Protein AF-A0A6S6M885-F1 (afdb_monomer_lite)

pLDDT: mean 80.7, std 23.62, range [28.33, 98.12]

Sequence (159 aa):
MQRVQAESEAATQGRSYMEGHGGKYSVSTSIDSMDPKWDAARRYMTSSGYWSLHLYLSEKRITVCKQEHILVWERWHRKEVPRGWVIHHINENPSDNDPLNLIALPKRLHRELHVQLKHLKSQCCGFDYAIRRRDVTNEFLLRSTRLDDLRRQWRLEEN

Organism: NCBI:txid60035

Radius of gyration: 25.56 Å; chains: 1; bounding box: 46×90×62 Å

Secondary structure (DSSP, 8-state):
---------------------------------SSGGGTTSEEEE-TTS-EEEEEEETTTTEEEEEEHHHHHHHHHHTSPPPTTEEEEETTS-TT---GGGEEEEEHHHHHHHHHHHHHHHHH--HHHHHHHHHHHHHHHHHHHHHHHHHHHHHHHH--

InterPro domains:
  IPR003615 HNH nuclease [PF13392] (69-109)
  IPR044925 His-Me finger superfamily [SSF54060] (43-108)

Foldseek 3Di:
DDDDDDDDDDDDDDPDDDDPDDDDPPPPDCLPQPPCQQVPFDWDADPLGWIKTWGQDPVVRDIDIDTVLQSLLCSVVVHHQDPQKDKDQLQNRNNDSDNVRIDIARPVLVVVLVVVLVVLCVVDDDPVSSVVSNVSVVVRRVVRVVVVVVVVVVVVVVD

Structure (mmCIF, N/CA/C/O backbone):
data_AF-A0A6S6M885-F1
#
_entry.id   AF-A0A6S6M885-F1
#
loop_
_atom_site.group_PDB
_atom_site.id
_atom_site.type_symbol
_atom_site.label_atom_id
_atom_site.label_alt_id
_atom_site.label_comp_id
_atom_site.label_asym_id
_atom_site.label_entity_id
_atom_site.label_seq_id
_atom_site.pdbx_PDB_ins_code
_atom_site.Cartn_x
_atom_site.Cartn_y
_atom_site.Cartn_z
_atom_site.occupancy
_atom_site.B_iso_or_equiv
_atom_site.auth_seq_id
_atom_site.auth_comp_id
_atom_site.auth_asym_id
_atom_site.auth_atom_id
_atom_site.pdbx_PDB_model_num
ATOM 1 N N . MET A 1 1 ? 22.340 64.970 -35.635 1.00 47.16 1 MET A N 1
ATOM 2 C CA . MET A 1 1 ? 22.701 63.958 -34.618 1.00 47.16 1 MET A CA 1
ATOM 3 C C . MET A 1 1 ? 22.398 64.558 -33.252 1.00 47.16 1 MET A C 1
ATOM 5 O O . MET A 1 1 ? 23.120 65.443 -32.813 1.00 47.16 1 MET A O 1
ATOM 9 N N . GLN A 1 2 ? 21.242 64.217 -32.680 1.00 39.03 2 GLN A N 1
ATOM 10 C CA . GLN A 1 2 ? 20.713 64.816 -31.449 1.00 39.03 2 GLN A CA 1
ATOM 11 C C . GLN A 1 2 ? 21.457 64.295 -30.206 1.00 39.03 2 GLN A C 1
ATOM 13 O O . GLN A 1 2 ? 21.677 63.096 -30.068 1.00 39.03 2 GLN A O 1
ATOM 18 N N . ARG A 1 3 ? 21.836 65.230 -29.325 1.00 40.34 3 ARG A N 1
ATOM 19 C CA . ARG A 1 3 ? 22.216 65.028 -27.914 1.00 40.34 3 ARG A CA 1
ATOM 20 C C . ARG A 1 3 ? 20.968 64.678 -27.101 1.00 40.34 3 ARG A C 1
ATOM 22 O O . ARG A 1 3 ? 19.982 65.353 -27.360 1.00 40.34 3 ARG A O 1
ATOM 29 N N . VAL A 1 4 ? 21.057 63.831 -26.066 1.00 36.41 4 VAL A N 1
ATOM 30 C CA . VAL A 1 4 ? 20.695 64.204 -24.674 1.00 36.41 4 VAL A CA 1
ATOM 31 C C . VAL A 1 4 ? 21.110 63.150 -23.621 1.00 36.41 4 VAL A C 1
ATOM 33 O O . VAL A 1 4 ? 20.825 61.972 -23.776 1.00 36.41 4 VAL A O 1
ATOM 36 N N . GLN A 1 5 ? 21.750 63.671 -22.565 1.00 33.56 5 GLN A N 1
ATOM 37 C CA . GLN A 1 5 ? 21.586 63.431 -21.116 1.00 33.56 5 GLN A CA 1
ATOM 38 C C . GLN A 1 5 ? 21.935 62.102 -20.412 1.00 33.56 5 GLN A C 1
ATOM 40 O O . GLN A 1 5 ? 21.409 61.029 -20.681 1.00 33.56 5 GLN A O 1
ATOM 45 N N . ALA A 1 6 ? 22.788 62.288 -19.397 1.00 42.41 6 ALA A N 1
ATOM 46 C CA . ALA A 1 6 ? 22.884 61.533 -18.155 1.00 42.41 6 ALA A CA 1
ATOM 47 C C . ALA A 1 6 ? 21.845 62.042 -17.138 1.00 42.41 6 ALA A C 1
ATOM 49 O O . ALA A 1 6 ? 21.498 63.214 -17.230 1.00 42.41 6 ALA A O 1
ATOM 50 N N . GLU A 1 7 ? 21.439 61.192 -16.184 1.00 34.06 7 GLU A N 1
ATOM 51 C CA . GLU A 1 7 ? 20.955 61.486 -14.808 1.00 34.06 7 GLU A CA 1
ATOM 52 C C . GLU A 1 7 ? 20.415 60.162 -14.207 1.00 34.06 7 GLU A C 1
ATOM 54 O O . GLU A 1 7 ? 19.719 59.414 -14.885 1.00 34.06 7 GLU A O 1
ATOM 59 N N . SER A 1 8 ? 21.042 59.615 -13.156 1.00 32.22 8 SER A N 1
ATOM 60 C CA . SER A 1 8 ? 20.761 59.795 -11.714 1.00 32.22 8 SER A CA 1
ATOM 61 C C . SER A 1 8 ? 19.539 59.018 -11.208 1.00 32.22 8 SER A C 1
ATOM 63 O O . SER A 1 8 ? 18.436 59.261 -11.670 1.00 32.22 8 SER A O 1
ATOM 65 N N . GLU A 1 9 ? 19.730 58.131 -10.222 1.00 37.25 9 GLU A N 1
ATOM 66 C CA . GLU A 1 9 ? 19.123 58.233 -8.878 1.00 37.25 9 GLU A CA 1
ATOM 67 C C . GLU A 1 9 ? 19.321 56.951 -8.051 1.00 37.25 9 GLU A C 1
ATOM 69 O O . GLU A 1 9 ? 19.301 55.822 -8.540 1.00 37.25 9 GLU A O 1
ATOM 74 N N . ALA A 1 10 ? 19.592 57.180 -6.770 1.00 31.39 10 ALA A N 1
ATOM 75 C CA . ALA A 1 10 ? 19.798 56.204 -5.715 1.00 31.39 10 ALA A CA 1
ATOM 76 C C . ALA A 1 10 ? 18.480 55.919 -4.967 1.00 31.39 10 ALA A C 1
ATOM 78 O O . ALA A 1 10 ? 17.480 56.586 -5.204 1.00 31.39 10 ALA A O 1
ATOM 79 N N . ALA A 1 11 ? 18.574 55.031 -3.965 1.00 29.39 11 ALA A N 1
ATOM 80 C CA . ALA A 1 11 ? 17.618 54.807 -2.871 1.00 29.39 11 ALA A CA 1
ATOM 81 C C . ALA A 1 11 ? 16.385 53.942 -3.214 1.00 29.39 11 ALA A C 1
ATOM 83 O O . ALA A 1 11 ? 15.853 53.995 -4.307 1.00 29.39 11 ALA A O 1
ATOM 84 N N . THR A 1 12 ? 15.804 53.118 -2.342 1.00 31.09 12 THR A N 1
ATOM 85 C CA . THR A 1 12 ? 16.099 52.627 -0.989 1.00 31.09 12 THR A CA 1
ATOM 86 C C . THR A 1 12 ? 14.975 51.623 -0.672 1.00 31.09 12 THR A C 1
ATOM 88 O O . THR A 1 12 ? 13.840 51.849 -1.064 1.00 31.09 12 THR A O 1
ATOM 91 N N . GLN A 1 13 ? 15.306 50.543 0.048 1.00 28.98 13 GLN A N 1
ATOM 92 C CA . GLN A 1 13 ? 14.431 49.687 0.879 1.00 28.98 13 GLN A CA 1
ATOM 93 C C . GLN A 1 13 ? 13.166 49.035 0.282 1.00 28.98 13 GLN A C 1
ATOM 95 O O . GLN A 1 13 ? 12.227 49.676 -0.169 1.00 28.98 13 GLN A O 1
ATOM 100 N N . GLY A 1 14 ? 13.085 47.711 0.470 1.00 28.33 14 GLY A N 1
ATOM 101 C CA . GLY A 1 14 ? 11.819 46.984 0.364 1.00 28.33 14 GLY A CA 1
ATOM 102 C C . GLY A 1 14 ? 11.913 45.478 0.120 1.00 28.33 14 GLY A C 1
ATOM 103 O O . GLY A 1 14 ? 11.040 44.933 -0.546 1.00 28.33 14 GLY A O 1
ATOM 104 N N . ARG A 1 15 ? 12.939 44.764 0.611 1.00 32.75 15 ARG A N 1
ATOM 105 C CA . ARG A 1 15 ? 12.915 43.287 0.605 1.00 32.75 15 ARG A CA 1
ATOM 106 C C . ARG A 1 15 ? 12.033 42.795 1.756 1.00 32.75 15 ARG A C 1
ATOM 108 O O . ARG A 1 15 ? 12.520 42.471 2.833 1.00 32.75 15 ARG A O 1
ATOM 115 N N . SER A 1 16 ? 10.725 42.799 1.516 1.00 30.14 16 SER A N 1
ATOM 116 C CA . SER A 1 16 ? 9.751 42.100 2.351 1.00 30.14 16 SER A CA 1
ATOM 117 C C .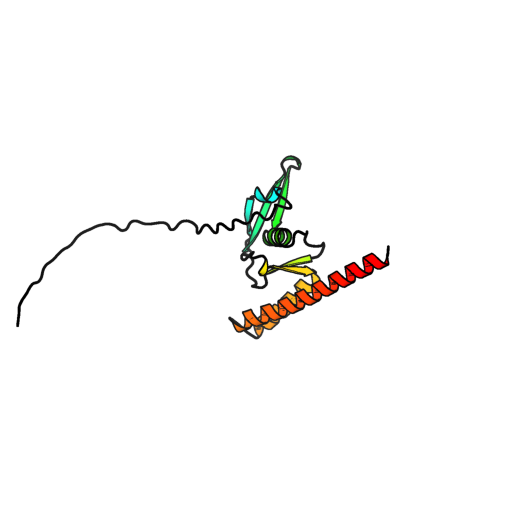 SER A 1 16 ? 9.844 40.601 2.068 1.00 30.14 16 SER A C 1
ATOM 119 O O . SER A 1 16 ? 9.657 40.157 0.934 1.00 30.14 16 SER A O 1
ATOM 121 N N . TYR A 1 17 ? 10.184 39.837 3.103 1.00 35.12 17 TYR A N 1
ATOM 122 C CA . TYR A 1 17 ? 10.019 38.391 3.149 1.00 35.12 17 TYR A CA 1
ATOM 123 C C . TYR A 1 17 ? 8.525 38.073 3.030 1.00 35.12 17 TYR A C 1
ATOM 125 O O . TYR A 1 17 ? 7.751 38.444 3.905 1.00 35.12 17 TYR A O 1
ATOM 133 N N . MET A 1 18 ? 8.125 37.366 1.975 1.00 30.97 18 MET A N 1
ATOM 134 C CA . MET A 1 18 ? 6.837 36.675 1.952 1.00 30.97 18 MET A CA 1
ATOM 135 C C . MET A 1 18 ? 7.112 35.178 2.013 1.00 30.97 18 MET A C 1
ATOM 137 O O . MET A 1 18 ? 7.479 34.543 1.024 1.00 30.97 18 MET A O 1
ATOM 141 N N . GLU A 1 19 ? 6.967 34.650 3.225 1.00 35.25 19 GLU A N 1
ATOM 142 C CA . GLU A 1 19 ? 6.792 33.236 3.514 1.00 35.25 19 GLU A CA 1
ATOM 143 C C . GLU A 1 19 ? 5.627 32.695 2.672 1.00 35.25 19 GLU A C 1
ATOM 145 O O . GLU A 1 19 ? 4.460 33.036 2.868 1.00 35.25 19 GLU A O 1
ATOM 150 N N . GLY A 1 20 ? 5.950 31.848 1.696 1.00 31.06 20 GLY A N 1
ATOM 151 C CA . GLY A 1 20 ? 4.971 31.092 0.926 1.00 31.06 20 GLY A CA 1
ATOM 152 C C . GLY A 1 20 ? 4.454 29.917 1.745 1.00 31.06 20 GLY A C 1
ATOM 153 O O . GLY A 1 20 ? 4.957 28.801 1.633 1.00 31.06 20 GLY A O 1
ATOM 154 N N . HIS A 1 21 ? 3.465 30.189 2.591 1.00 35.38 21 HIS A N 1
ATOM 155 C CA . HIS A 1 21 ? 2.685 29.196 3.312 1.00 35.38 21 HIS A CA 1
ATOM 156 C C . HIS A 1 21 ? 2.093 28.118 2.392 1.00 35.38 21 HIS A C 1
ATOM 158 O O . HIS A 1 21 ? 1.474 28.416 1.374 1.00 35.38 21 HIS A O 1
ATOM 164 N N . GLY A 1 22 ? 2.238 26.870 2.848 1.00 34.56 22 GLY A N 1
ATOM 165 C CA . GLY A 1 22 ? 1.347 25.725 2.651 1.00 34.56 22 GLY A CA 1
ATOM 166 C C . GLY A 1 22 ? 0.434 25.751 1.429 1.00 34.56 22 GLY A C 1
ATOM 167 O O . GLY A 1 22 ? -0.683 26.267 1.492 1.00 34.56 22 GLY A O 1
ATOM 168 N N . GLY A 1 23 ? 0.865 25.064 0.370 1.00 29.84 23 GLY A N 1
ATOM 169 C CA . GLY A 1 23 ? -0.023 24.597 -0.687 1.00 29.84 23 GLY A CA 1
ATOM 170 C C . GLY A 1 23 ? -1.127 23.724 -0.092 1.00 29.84 23 GLY A C 1
ATOM 171 O O . GLY A 1 23 ? -0.929 22.546 0.200 1.00 29.84 23 GLY A O 1
ATOM 172 N N . LYS A 1 24 ? -2.290 24.341 0.123 1.00 34.81 24 LYS A N 1
ATOM 173 C CA . LYS A 1 24 ? -3.553 23.694 0.462 1.00 34.81 24 LYS A CA 1
ATOM 174 C C . LYS A 1 24 ? -4.015 22.907 -0.761 1.00 34.81 24 LYS A C 1
ATOM 176 O O . LYS A 1 24 ? -4.684 23.452 -1.631 1.00 34.81 24 LYS A O 1
ATOM 181 N N . TYR A 1 25 ? -3.691 21.622 -0.821 1.00 37.31 25 TYR A N 1
ATOM 182 C CA . TYR A 1 25 ? -4.479 20.707 -1.638 1.00 37.31 25 TYR A CA 1
ATOM 183 C C . TYR A 1 25 ? -5.803 20.469 -0.910 1.00 37.31 25 TYR A C 1
ATOM 185 O O . TYR A 1 25 ? -5.913 19.607 -0.041 1.00 37.31 25 TYR A O 1
ATOM 193 N N . SER A 1 26 ? -6.808 21.284 -1.225 1.00 39.50 26 SER A N 1
ATOM 194 C CA . SER A 1 26 ? -8.199 21.000 -0.886 1.00 39.50 26 SER A CA 1
ATOM 195 C C . SER A 1 26 ? -8.725 19.943 -1.855 1.00 39.50 26 SER A C 1
ATOM 197 O O . SER A 1 26 ? -9.366 20.268 -2.853 1.00 39.50 26 SER A O 1
ATOM 199 N N . VAL A 1 27 ? -8.451 18.669 -1.574 1.00 38.44 27 VAL A N 1
ATOM 200 C CA . VAL A 1 27 ? -9.240 17.579 -2.158 1.00 38.44 27 VAL A CA 1
ATOM 201 C C . VAL A 1 27 ? -10.524 17.485 -1.339 1.00 38.44 27 VAL A C 1
ATOM 203 O O . VAL A 1 27 ? -10.619 16.756 -0.355 1.00 38.44 27 VAL A O 1
ATOM 206 N N . SER A 1 28 ? -11.508 18.302 -1.708 1.00 48.59 28 SER A N 1
ATOM 207 C CA . SER A 1 28 ? -12.887 18.121 -1.272 1.00 48.59 28 SER A CA 1
ATOM 208 C C . SER A 1 28 ? -13.499 16.981 -2.082 1.00 48.59 28 SER A C 1
ATOM 210 O O . SER A 1 28 ? -14.063 17.193 -3.152 1.00 48.59 28 SER A O 1
ATOM 212 N N . THR A 1 29 ? -13.403 15.767 -1.563 1.00 38.53 29 THR A N 1
ATOM 213 C CA . THR A 1 29 ? -14.330 14.694 -1.923 1.00 38.53 29 THR A CA 1
ATOM 214 C C . THR A 1 29 ? -14.737 14.015 -0.638 1.00 38.53 29 THR A C 1
ATOM 216 O O . THR A 1 29 ? -13.965 13.273 -0.034 1.00 38.53 29 THR A O 1
ATOM 219 N N . SER A 1 30 ? -15.960 14.315 -0.221 1.00 42.78 30 SER A N 1
ATOM 220 C CA . SER A 1 30 ? -16.788 13.523 0.675 1.00 42.78 30 SER A CA 1
ATOM 221 C C . SER A 1 30 ? -16.908 12.098 0.124 1.00 42.78 30 SER A C 1
ATOM 223 O O . SER A 1 30 ? -17.882 11.723 -0.520 1.00 42.78 30 SER A O 1
ATOM 225 N N . ILE A 1 31 ? -15.857 11.306 0.329 1.00 49.94 31 ILE A N 1
ATOM 226 C CA . ILE A 1 31 ? -15.947 9.856 0.380 1.00 49.94 31 ILE A CA 1
ATOM 227 C C . ILE A 1 31 ? -16.536 9.585 1.754 1.00 49.94 31 ILE A C 1
ATOM 229 O O . ILE A 1 31 ? -15.827 9.713 2.753 1.00 49.94 31 ILE A O 1
ATOM 233 N N . ASP A 1 32 ? -17.841 9.322 1.796 1.00 48.12 32 ASP A N 1
ATOM 234 C CA . ASP A 1 32 ? -18.571 8.991 3.016 1.00 48.12 32 ASP A CA 1
ATOM 235 C C . ASP A 1 32 ? -17.727 8.053 3.878 1.00 48.12 32 ASP A C 1
ATOM 237 O O . ASP A 1 32 ? -17.316 6.966 3.460 1.00 48.12 32 ASP A O 1
ATOM 241 N N . SER A 1 33 ? -17.356 8.565 5.047 1.00 55.22 33 SER A N 1
ATOM 242 C CA . SER A 1 33 ? -16.319 7.990 5.881 1.00 55.22 33 SER A CA 1
ATOM 243 C C . SER A 1 33 ? -16.779 6.625 6.379 1.00 55.22 33 SER A C 1
ATOM 245 O O . SER A 1 33 ? -17.568 6.536 7.314 1.00 55.22 33 SER A O 1
ATOM 247 N N . MET A 1 34 ? -16.304 5.542 5.753 1.00 64.94 34 MET A N 1
ATOM 248 C CA . MET A 1 34 ? -16.623 4.179 6.204 1.00 64.94 34 MET A CA 1
ATOM 249 C C . MET A 1 34 ? -16.106 3.896 7.625 1.00 64.94 34 MET A C 1
ATOM 251 O O . MET A 1 34 ? -16.513 2.918 8.243 1.00 64.94 34 MET A O 1
ATOM 255 N N . ASP A 1 35 ? -15.223 4.752 8.152 1.00 74.25 35 ASP A N 1
ATOM 256 C CA . ASP A 1 35 ? -14.723 4.677 9.521 1.00 74.25 35 ASP A CA 1
ATOM 257 C C . ASP A 1 35 ? -14.324 6.091 10.016 1.00 74.25 35 ASP A C 1
ATOM 259 O O . ASP A 1 35 ? -13.139 6.456 9.983 1.00 74.25 35 ASP A O 1
ATOM 263 N N . PRO A 1 36 ? -15.304 6.919 10.445 1.00 81.44 36 PRO A N 1
ATOM 264 C CA . PRO A 1 36 ? -15.115 8.344 10.755 1.00 81.44 36 PRO A CA 1
ATOM 265 C C . PRO A 1 36 ? -14.189 8.608 11.930 1.00 81.44 36 PRO A C 1
ATOM 267 O O . PRO A 1 36 ? -13.646 9.702 12.070 1.00 81.44 36 PRO A O 1
ATOM 270 N N . LYS A 1 37 ? -13.909 7.589 12.745 1.00 86.19 37 LYS A N 1
ATOM 271 C CA . LYS A 1 37 ? -12.955 7.718 13.847 1.00 86.19 37 LYS A CA 1
ATOM 272 C C . LYS A 1 37 ? -11.548 8.099 13.374 1.00 86.19 37 LYS A C 1
ATOM 274 O O . LYS A 1 37 ? -10.803 8.710 14.135 1.00 86.19 37 LYS A O 1
ATOM 279 N N . TRP A 1 38 ? -11.176 7.761 12.135 1.00 90.56 38 TRP A N 1
ATOM 280 C CA . TRP A 1 38 ? -9.863 8.116 11.590 1.00 90.56 38 TRP A CA 1
ATOM 281 C C . TRP A 1 38 ? -9.762 9.572 11.136 1.00 90.56 38 TRP A C 1
ATOM 283 O O . TRP A 1 38 ? -8.648 10.071 11.025 1.00 90.56 38 TRP A O 1
ATOM 293 N N . ASP A 1 39 ? -10.880 10.275 10.944 1.00 87.50 39 ASP A N 1
ATOM 294 C CA . ASP A 1 39 ? -10.863 11.690 10.545 1.00 87.50 39 ASP A CA 1
ATOM 295 C C . ASP A 1 39 ? -10.354 12.598 11.678 1.00 87.50 39 ASP A C 1
ATOM 297 O O . ASP A 1 39 ? -9.779 13.654 11.427 1.00 87.50 39 ASP A O 1
ATOM 301 N N . ALA A 1 40 ? -10.491 12.151 12.931 1.00 86.75 40 ALA A N 1
ATOM 302 C CA . ALA A 1 40 ? -9.946 12.816 14.115 1.00 86.75 40 ALA A CA 1
ATOM 303 C C . ALA A 1 40 ? -8.549 12.305 14.525 1.00 86.75 40 ALA A C 1
ATOM 305 O O . ALA A 1 40 ? -7.984 12.761 15.524 1.00 86.75 40 ALA A O 1
ATOM 306 N N . ALA A 1 41 ? -7.990 11.326 13.806 1.00 93.00 41 ALA A N 1
ATOM 307 C CA . ALA A 1 41 ? -6.711 10.731 14.165 1.00 93.00 41 ALA A CA 1
ATOM 308 C C . ALA A 1 41 ? -5.545 11.679 13.852 1.00 93.00 41 ALA A C 1
ATOM 310 O O . ALA A 1 41 ? -5.532 12.401 12.857 1.00 93.00 41 ALA A O 1
ATOM 311 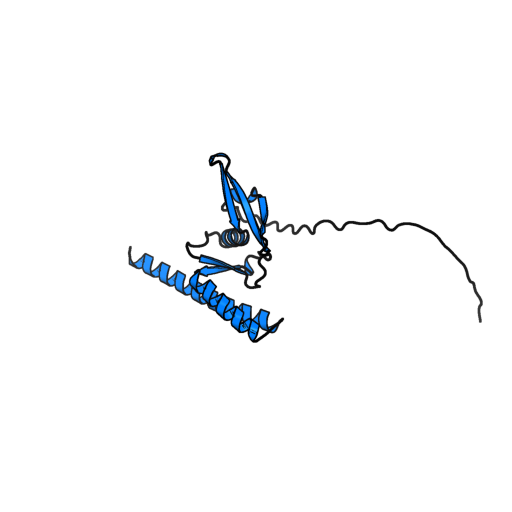N N . ARG A 1 42 ? -4.513 11.650 14.698 1.00 94.12 42 ARG A N 1
ATOM 312 C CA . ARG A 1 42 ? -3.297 12.438 14.472 1.00 94.12 42 ARG A CA 1
ATOM 313 C C . ARG A 1 42 ? -2.436 11.775 13.406 1.00 94.12 42 ARG A C 1
ATOM 315 O O . ARG A 1 42 ? -2.231 10.564 13.446 1.00 94.12 42 ARG A O 1
ATOM 322 N N . ARG A 1 43 ? -1.898 12.574 12.489 1.00 94.56 43 ARG A N 1
ATOM 323 C CA . ARG A 1 43 ? -1.072 12.110 11.370 1.00 94.56 43 ARG A CA 1
ATOM 324 C C . ARG A 1 43 ? 0.416 12.271 11.688 1.00 94.56 43 ARG A C 1
ATOM 326 O O . ARG A 1 43 ? 0.838 13.332 12.137 1.00 94.56 43 ARG A O 1
ATOM 333 N N . TYR A 1 44 ? 1.202 11.232 11.426 1.00 94.56 44 TYR A N 1
ATOM 334 C CA . TYR A 1 44 ? 2.647 11.192 11.654 1.00 94.56 44 TYR A CA 1
ATOM 335 C C . TYR A 1 44 ? 3.362 10.586 10.449 1.00 94.56 44 TYR A C 1
ATOM 337 O O . TYR A 1 44 ? 2.864 9.634 9.851 1.00 94.56 44 TYR A O 1
ATOM 345 N N . MET A 1 45 ? 4.536 11.114 10.108 1.00 94.12 45 MET A N 1
ATOM 346 C CA . MET A 1 45 ? 5.400 10.527 9.084 1.00 94.12 45 MET A CA 1
ATOM 347 C C . MET A 1 45 ? 6.392 9.567 9.740 1.00 94.12 45 MET A C 1
ATOM 349 O O . MET A 1 45 ? 7.034 9.913 10.733 1.00 94.12 45 MET A O 1
ATOM 353 N N . THR A 1 46 ? 6.521 8.359 9.203 1.00 92.38 46 THR A N 1
ATOM 354 C CA . THR A 1 46 ? 7.536 7.397 9.637 1.00 92.38 46 THR A CA 1
ATOM 355 C C . THR A 1 46 ? 8.903 7.768 9.065 1.00 92.38 46 THR A C 1
ATOM 357 O O . THR A 1 46 ? 9.005 8.453 8.048 1.00 92.38 46 THR A O 1
ATOM 360 N N . SER A 1 47 ? 9.975 7.238 9.657 1.00 92.56 47 SER A N 1
ATOM 361 C CA . SER A 1 47 ? 11.329 7.348 9.091 1.00 92.56 47 SER A CA 1
ATOM 362 C C . SER A 1 47 ? 11.453 6.726 7.694 1.00 92.56 47 SER A C 1
ATOM 364 O O . SER A 1 47 ? 12.318 7.114 6.918 1.00 92.56 47 SER A O 1
ATOM 366 N N . SER A 1 48 ? 10.570 5.783 7.359 1.00 89.69 48 SER A N 1
ATOM 367 C CA . SER A 1 48 ? 10.462 5.152 6.041 1.00 89.69 48 SER A CA 1
ATOM 368 C C . SER A 1 48 ? 9.605 5.932 5.032 1.00 89.69 48 SER A C 1
ATOM 370 O O . SER A 1 48 ? 9.402 5.444 3.924 1.00 89.69 48 SER A O 1
ATOM 372 N N . GLY A 1 49 ? 9.095 7.115 5.393 1.00 93.00 49 GLY A N 1
ATOM 373 C CA . GLY A 1 49 ? 8.329 7.996 4.503 1.00 93.00 49 GLY A CA 1
ATOM 374 C C . GLY A 1 49 ? 6.836 7.675 4.385 1.00 93.00 49 GLY A C 1
ATOM 375 O O . GLY A 1 49 ? 6.143 8.316 3.600 1.00 93.00 49 GLY A O 1
ATOM 376 N N . TYR A 1 50 ? 6.321 6.715 5.158 1.00 93.31 50 TYR A N 1
ATOM 377 C CA . TYR A 1 50 ? 4.890 6.421 5.202 1.00 93.31 50 TYR A CA 1
ATOM 378 C C . TYR A 1 50 ? 4.171 7.380 6.141 1.00 93.31 50 TYR A C 1
ATOM 380 O O . TYR A 1 50 ? 4.659 7.699 7.224 1.00 93.31 50 TYR A O 1
ATOM 388 N N . TRP A 1 51 ? 2.952 7.754 5.780 1.00 95.25 51 TRP A N 1
ATOM 389 C CA . TRP A 1 51 ? 2.042 8.424 6.699 1.00 95.25 51 TRP A CA 1
ATOM 390 C C . TRP A 1 51 ? 1.251 7.402 7.521 1.00 95.25 51 TRP A C 1
ATOM 392 O O . TRP A 1 51 ? 0.703 6.437 6.982 1.00 95.25 51 TRP A O 1
ATOM 402 N N . SER A 1 52 ? 1.185 7.623 8.830 1.00 95.19 52 SER A N 1
ATOM 403 C CA . SER A 1 52 ? 0.430 6.818 9.791 1.00 95.19 52 SER A CA 1
ATOM 404 C C . SER A 1 52 ? -0.543 7.698 10.564 1.00 95.19 52 SER A C 1
ATOM 406 O O . SER A 1 52 ? -0.186 8.782 11.023 1.00 95.19 52 SER A O 1
ATOM 408 N N . LEU A 1 53 ? -1.766 7.209 10.742 1.00 95.12 53 LEU A N 1
ATOM 409 C CA . LEU A 1 53 ? -2.777 7.808 11.598 1.00 95.12 53 LEU A CA 1
ATOM 410 C C . LEU A 1 53 ? -2.772 7.107 12.952 1.00 95.12 53 LEU A C 1
ATOM 412 O O . LEU A 1 53 ? -2.751 5.879 13.021 1.00 95.12 53 LEU A O 1
ATOM 416 N N . HIS A 1 54 ? -2.779 7.887 14.025 1.00 95.12 54 HIS A N 1
ATOM 417 C CA . HIS A 1 54 ? -2.807 7.421 15.404 1.00 95.12 54 HIS A CA 1
ATOM 418 C C . HIS A 1 54 ? -4.069 7.955 16.074 1.00 95.12 54 HIS A C 1
ATOM 420 O O . HIS A 1 54 ? -4.252 9.168 16.211 1.00 95.12 54 HIS A O 1
ATOM 426 N N . LEU A 1 55 ? -4.926 7.042 16.512 1.00 93.31 55 LEU A N 1
ATOM 427 C CA . LEU A 1 55 ? -6.156 7.347 17.224 1.00 93.31 55 LEU A CA 1
ATOM 428 C C . LEU A 1 55 ? -6.037 6.846 18.661 1.00 93.31 55 LEU A C 1
ATOM 430 O O . LEU A 1 55 ? -5.839 5.655 18.902 1.00 93.31 55 LEU A O 1
ATOM 434 N N . TYR A 1 56 ? -6.167 7.760 19.617 1.00 93.44 56 TYR A N 1
ATOM 435 C CA . TYR A 1 56 ? -6.234 7.407 21.029 1.00 93.44 56 TYR A CA 1
ATOM 436 C C . TYR A 1 56 ? -7.682 7.102 21.418 1.00 93.44 56 TYR A C 1
ATOM 438 O O . TYR A 1 56 ? -8.557 7.956 21.298 1.00 93.44 56 TYR A O 1
ATOM 446 N N . LEU A 1 57 ? -7.928 5.881 21.886 1.00 89.94 57 LEU A N 1
ATOM 447 C CA . LEU A 1 57 ? -9.229 5.421 22.356 1.00 89.94 57 LEU A CA 1
ATOM 448 C C . LEU A 1 57 ? -9.256 5.526 23.883 1.00 89.94 57 LEU A C 1
ATOM 450 O O . LEU A 1 57 ? -8.724 4.653 24.573 1.00 89.94 57 LEU A O 1
ATOM 454 N N . SER A 1 58 ? -9.862 6.594 24.407 1.00 89.62 58 SER A N 1
ATOM 455 C CA . SER A 1 58 ? -9.884 6.914 25.844 1.00 89.62 58 SER A CA 1
ATOM 456 C C . SER A 1 58 ? -10.492 5.800 26.698 1.00 89.62 58 SER A C 1
ATOM 458 O O . SER A 1 58 ? -9.903 5.431 27.712 1.00 89.62 58 SER A O 1
ATOM 460 N N . GLU A 1 59 ? -11.606 5.216 26.252 1.00 92.69 59 GLU A N 1
ATOM 461 C CA . GLU A 1 59 ? -12.322 4.121 26.927 1.00 92.69 59 GLU A CA 1
ATOM 462 C C . GLU A 1 59 ? -11.432 2.900 27.170 1.00 92.69 59 GLU A C 1
ATOM 464 O O . GLU A 1 59 ? -11.473 2.278 28.228 1.00 92.69 59 GLU A O 1
ATOM 469 N N . LYS A 1 60 ? -10.597 2.570 26.181 1.00 91.81 60 LYS A N 1
ATOM 470 C CA . LYS A 1 60 ? -9.693 1.417 26.221 1.00 91.81 60 LYS A CA 1
ATOM 471 C C . LYS A 1 60 ? -8.300 1.786 26.727 1.00 91.81 60 LYS A C 1
ATOM 473 O O . LYS A 1 60 ? -7.496 0.893 26.966 1.00 91.81 60 LYS A O 1
ATOM 478 N N . ARG A 1 61 ? -8.003 3.083 26.872 1.00 93.75 61 ARG A N 1
ATOM 479 C CA . ARG A 1 61 ? -6.673 3.630 27.189 1.00 93.75 61 ARG A CA 1
ATOM 480 C C . ARG A 1 61 ? -5.574 3.079 26.271 1.00 93.75 61 ARG A C 1
ATOM 482 O O . ARG A 1 61 ? -4.453 2.838 26.711 1.00 93.75 61 ARG A O 1
ATOM 489 N N . ILE A 1 62 ? -5.898 2.883 24.991 1.00 93.31 62 ILE A N 1
ATOM 490 C CA . ILE A 1 62 ? -4.965 2.393 23.966 1.00 93.31 62 ILE A CA 1
ATOM 491 C C . ILE A 1 62 ? -4.862 3.381 22.810 1.00 93.31 62 ILE A C 1
ATOM 493 O O . ILE A 1 62 ? -5.828 4.061 22.468 1.00 93.31 62 ILE A O 1
ATOM 497 N N . THR A 1 63 ? -3.704 3.399 22.155 1.00 93.50 63 THR A N 1
ATOM 498 C CA . THR A 1 63 ? -3.529 4.054 20.856 1.00 93.50 63 THR A CA 1
ATOM 499 C C . THR A 1 63 ? -3.565 2.992 19.772 1.00 93.50 63 THR A C 1
ATOM 501 O O . THR A 1 63 ? -2.751 2.071 19.780 1.00 93.50 63 THR A O 1
ATOM 504 N N . VAL A 1 64 ? -4.491 3.127 18.829 1.00 93.25 64 VAL A N 1
ATOM 505 C CA . VAL A 1 64 ? -4.518 2.314 17.612 1.00 93.25 64 VAL A CA 1
ATOM 506 C C . VAL A 1 64 ? -3.875 3.096 16.476 1.00 93.25 64 VAL A C 1
ATOM 508 O O . VAL A 1 64 ? -4.049 4.311 16.370 1.00 93.25 64 VAL A O 1
ATOM 511 N N . CYS A 1 65 ? -3.116 2.408 15.631 1.00 93.62 65 CYS A N 1
ATOM 512 C CA . CYS A 1 65 ? -2.477 3.009 14.470 1.00 93.62 65 CYS A CA 1
ATOM 513 C C . CYS A 1 65 ? -2.922 2.321 13.180 1.00 93.62 65 CYS A C 1
ATOM 515 O O . CYS A 1 65 ? -3.190 1.117 13.155 1.00 93.62 65 CYS A O 1
ATOM 517 N N . LYS A 1 66 ? -3.009 3.097 12.101 1.00 93.88 66 LYS A N 1
ATOM 518 C CA . LYS A 1 66 ? -3.292 2.602 10.753 1.00 93.88 66 LYS A CA 1
ATOM 519 C C . LYS A 1 66 ? -2.493 3.412 9.745 1.00 93.88 66 LYS A C 1
ATOM 521 O O . LYS A 1 66 ? -2.394 4.629 9.869 1.00 93.88 66 LYS A O 1
ATOM 526 N N . GLN A 1 67 ? -1.895 2.745 8.764 1.00 95.69 67 GLN A N 1
ATOM 527 C CA . GLN A 1 67 ? -1.174 3.443 7.702 1.00 95.69 67 GLN A CA 1
ATOM 528 C C . GLN A 1 67 ? -2.166 4.142 6.768 1.00 95.69 67 GLN A C 1
ATOM 530 O O . GLN A 1 67 ? -3.205 3.579 6.424 1.00 95.69 67 GLN A O 1
ATOM 535 N N . GLU A 1 68 ? -1.847 5.366 6.355 1.00 95.69 68 GLU A N 1
ATOM 536 C CA . GLU A 1 68 ? -2.761 6.219 5.590 1.00 95.69 68 GLU A CA 1
ATOM 537 C C . GLU A 1 68 ? -3.119 5.615 4.237 1.00 95.69 68 GLU A C 1
ATOM 539 O O . GLU A 1 68 ? -4.289 5.588 3.876 1.00 95.69 68 GLU A O 1
ATOM 544 N N . HIS A 1 69 ? -2.147 5.046 3.526 1.00 96.81 69 HIS A N 1
ATOM 545 C CA . HIS A 1 69 ? -2.403 4.407 2.237 1.00 96.81 69 HIS A CA 1
ATOM 546 C C . HIS A 1 69 ? -3.403 3.238 2.341 1.00 96.81 69 HIS A C 1
ATOM 548 O O . HIS A 1 69 ? -4.143 2.980 1.397 1.00 96.81 69 HIS A O 1
ATOM 554 N N . ILE A 1 70 ? -3.476 2.548 3.490 1.00 95.88 70 ILE A N 1
ATOM 555 C CA . ILE A 1 70 ? -4.488 1.507 3.728 1.00 95.88 70 ILE A CA 1
ATOM 556 C C . ILE A 1 70 ? -5.864 2.163 3.806 1.00 95.88 70 ILE A C 1
ATOM 558 O O . ILE A 1 70 ? -6.780 1.746 3.107 1.00 95.88 70 ILE A O 1
ATOM 562 N N . LEU A 1 71 ? -5.994 3.213 4.621 1.00 95.19 71 LEU A N 1
ATOM 563 C CA . LEU A 1 71 ? -7.252 3.936 4.796 1.00 95.19 71 LEU A CA 1
ATOM 564 C C . LEU A 1 71 ? -7.749 4.546 3.477 1.00 95.19 71 LEU A C 1
ATOM 566 O O . LEU A 1 71 ? -8.935 4.452 3.170 1.00 95.19 71 LEU A O 1
ATOM 570 N N . VAL A 1 72 ? -6.852 5.143 2.687 1.00 95.31 72 VAL A N 1
ATOM 571 C CA . VAL A 1 72 ? -7.191 5.716 1.377 1.00 95.31 72 VAL A CA 1
ATOM 572 C C . VAL A 1 72 ? -7.697 4.637 0.422 1.00 95.31 72 VAL A C 1
ATOM 574 O O . VAL A 1 72 ? -8.751 4.813 -0.189 1.00 95.31 72 VAL A O 1
ATOM 577 N N . TRP A 1 73 ? -7.000 3.501 0.335 1.00 96.19 73 TRP A N 1
ATOM 578 C CA . TRP A 1 73 ? -7.419 2.393 -0.520 1.00 96.19 73 TRP A CA 1
ATOM 579 C C . TRP A 1 73 ? -8.790 1.833 -0.110 1.00 96.19 73 TRP A C 1
ATOM 581 O O . TRP A 1 73 ? -9.657 1.630 -0.960 1.00 96.19 73 TRP A O 1
ATOM 591 N N . GLU A 1 74 ? -9.024 1.627 1.189 1.00 95.25 74 GLU A N 1
ATOM 592 C CA . GLU A 1 74 ? -10.298 1.099 1.694 1.00 95.25 74 GLU A CA 1
ATOM 593 C C . GLU A 1 74 ? -11.468 2.042 1.424 1.00 95.25 74 GLU A C 1
ATOM 595 O O . GLU A 1 74 ? -12.539 1.596 1.014 1.00 95.25 74 GLU A O 1
ATOM 600 N N . ARG A 1 75 ? -11.257 3.350 1.618 1.00 93.44 75 ARG A N 1
ATOM 601 C CA . ARG A 1 75 ? -12.250 4.392 1.335 1.00 93.44 75 ARG A CA 1
ATOM 602 C C . ARG A 1 75 ? -12.592 4.443 -0.151 1.00 93.44 75 ARG A C 1
ATOM 604 O O . ARG A 1 75 ? -13.769 4.458 -0.501 1.00 93.44 75 ARG A O 1
ATOM 611 N N . TRP A 1 76 ? -11.580 4.410 -1.019 1.00 95.00 76 TRP A N 1
ATOM 612 C CA . TRP A 1 76 ? -11.766 4.416 -2.471 1.00 95.00 76 TRP A CA 1
ATOM 613 C C . TRP A 1 76 ? -12.531 3.184 -2.967 1.00 95.00 76 TRP A C 1
ATOM 615 O O . TRP A 1 76 ? -13.480 3.303 -3.740 1.00 95.00 76 TRP A O 1
ATOM 625 N N . HIS A 1 77 ? -12.161 1.995 -2.489 1.00 91.69 77 HIS A N 1
ATOM 626 C CA . HIS A 1 77 ? -12.788 0.740 -2.907 1.00 91.69 77 HIS A CA 1
ATOM 627 C C . HIS A 1 77 ? -14.025 0.344 -2.092 1.00 91.69 77 HIS A C 1
ATOM 629 O O . HIS A 1 77 ? -14.625 -0.691 -2.390 1.00 91.69 77 HIS A O 1
ATOM 635 N N . ARG A 1 78 ? -14.392 1.133 -1.074 1.00 92.56 78 ARG A N 1
ATOM 636 C CA . ARG A 1 78 ? -15.501 0.881 -0.139 1.00 92.56 78 ARG A CA 1
ATOM 637 C C . ARG A 1 78 ? -15.479 -0.533 0.454 1.00 92.56 78 ARG A C 1
ATOM 639 O O . ARG A 1 78 ? -16.506 -1.204 0.542 1.00 92.56 78 ARG A O 1
ATOM 646 N N . LYS A 1 79 ? -14.284 -1.017 0.799 1.00 90.88 79 LYS A N 1
ATOM 647 C CA . LYS A 1 79 ? -14.064 -2.363 1.344 1.00 90.88 79 LYS A CA 1
ATOM 648 C C . LYS A 1 79 ? -12.795 -2.412 2.180 1.00 90.88 79 LYS A C 1
ATOM 650 O O . LYS A 1 79 ? -11.820 -1.738 1.862 1.00 90.88 79 LYS A O 1
ATOM 655 N N . GLU A 1 80 ? -12.785 -3.254 3.206 1.00 92.19 80 GLU A N 1
ATOM 656 C CA . GLU A 1 80 ? -11.579 -3.500 3.996 1.00 92.19 80 GLU A CA 1
ATOM 657 C C . GLU A 1 80 ? -10.514 -4.243 3.177 1.00 92.19 80 GLU A C 1
ATOM 659 O O . GLU A 1 80 ? -10.828 -5.066 2.307 1.00 92.19 80 GLU A O 1
ATOM 664 N N . VAL A 1 81 ? -9.237 -3.988 3.475 1.00 92.88 81 VAL A N 1
ATOM 665 C CA . VAL A 1 81 ? -8.142 -4.791 2.915 1.00 92.88 81 VAL A CA 1
ATOM 666 C C . VAL A 1 81 ? -8.258 -6.221 3.456 1.00 92.88 81 VAL A C 1
ATOM 668 O O . VAL A 1 81 ? -8.238 -6.409 4.675 1.00 92.88 81 VAL A O 1
ATOM 671 N N . PRO A 1 82 ? -8.340 -7.256 2.596 1.00 92.62 82 PRO A N 1
ATOM 672 C CA . PRO A 1 82 ? -8.518 -8.620 3.071 1.00 92.62 82 PRO A CA 1
ATOM 673 C C . PRO A 1 82 ? -7.375 -9.084 3.983 1.00 92.62 82 PRO A C 1
ATOM 675 O O . PRO A 1 82 ? -6.207 -8.713 3.822 1.00 92.62 82 PRO A O 1
ATOM 678 N N . ARG A 1 83 ? -7.680 -9.973 4.934 1.00 90.81 83 ARG A N 1
ATOM 679 C CA . ARG A 1 83 ? -6.662 -10.517 5.841 1.00 90.81 83 ARG A CA 1
ATOM 680 C C . ARG A 1 83 ? -5.528 -11.178 5.050 1.00 90.81 83 ARG A C 1
ATOM 682 O O . ARG A 1 83 ? -5.751 -12.025 4.190 1.00 90.81 83 ARG A O 1
ATOM 689 N N . GLY A 1 84 ? -4.289 -10.812 5.377 1.00 94.12 84 GLY A N 1
ATOM 690 C CA . GLY A 1 84 ? -3.099 -11.332 4.696 1.00 94.12 84 GLY A CA 1
ATOM 691 C C . GLY A 1 84 ? -2.761 -10.625 3.380 1.00 94.12 84 GLY A C 1
ATOM 692 O O . GLY A 1 84 ? -1.815 -11.043 2.708 1.00 94.12 84 GLY A O 1
ATOM 693 N N . TRP A 1 85 ? -3.483 -9.558 3.037 1.00 96.56 85 TRP A N 1
ATOM 694 C CA . TRP A 1 85 ? -3.144 -8.641 1.956 1.00 96.56 85 TRP A CA 1
ATOM 695 C C . TRP A 1 85 ? -2.406 -7.418 2.499 1.00 96.56 85 TRP A C 1
ATOM 697 O O . TRP A 1 85 ? -2.400 -7.153 3.704 1.00 96.56 85 TRP A O 1
ATOM 707 N N . VAL A 1 86 ? -1.720 -6.724 1.603 1.00 97.31 86 VAL A N 1
ATOM 708 C CA . VAL A 1 86 ? -0.994 -5.475 1.840 1.00 97.31 86 VAL A CA 1
ATOM 709 C C . VAL A 1 86 ? -1.225 -4.545 0.659 1.00 97.31 86 VAL A C 1
ATOM 711 O O . VAL A 1 86 ? -1.561 -5.005 -0.433 1.00 97.31 86 VAL A O 1
ATOM 714 N N . ILE A 1 87 ? -1.038 -3.250 0.881 1.00 97.75 87 ILE A N 1
ATOM 715 C CA . ILE A 1 87 ? -1.095 -2.246 -0.176 1.00 97.75 87 ILE A CA 1
ATOM 716 C C . ILE A 1 87 ? 0.316 -1.984 -0.704 1.00 97.75 87 ILE A C 1
ATOM 718 O O . ILE A 1 87 ? 1.274 -1.954 0.067 1.00 97.75 87 ILE A O 1
ATOM 722 N N . HIS A 1 88 ? 0.425 -1.803 -2.015 1.00 98.06 88 HIS A N 1
ATOM 723 C CA . HIS A 1 88 ? 1.652 -1.476 -2.725 1.00 98.06 88 HIS A CA 1
ATOM 724 C C . HIS A 1 88 ? 1.489 -0.164 -3.492 1.00 98.06 88 HIS A C 1
ATOM 726 O O . HIS A 1 88 ? 0.492 0.019 -4.193 1.00 98.06 88 HIS A O 1
ATOM 732 N N . HIS A 1 89 ? 2.492 0.708 -3.396 1.00 98.12 89 HIS A N 1
ATOM 733 C CA . HIS A 1 89 ? 2.602 1.938 -4.179 1.00 98.12 89 HIS A CA 1
ATOM 734 C C . HIS A 1 89 ? 3.221 1.639 -5.544 1.00 98.12 89 HIS A C 1
ATOM 736 O O . HIS A 1 89 ? 4.405 1.312 -5.618 1.00 98.12 89 HIS A O 1
ATOM 742 N N . ILE A 1 90 ? 2.453 1.798 -6.626 1.00 97.56 90 ILE A N 1
ATOM 743 C CA . ILE A 1 90 ? 2.903 1.516 -8.002 1.00 97.56 90 ILE A CA 1
ATOM 744 C C . ILE A 1 90 ? 4.157 2.331 -8.340 1.00 97.56 90 ILE A C 1
ATOM 746 O O . ILE A 1 90 ? 5.060 1.834 -9.015 1.00 97.56 90 ILE A O 1
ATOM 750 N N . ASN A 1 91 ? 4.233 3.577 -7.869 1.00 96.62 91 ASN A N 1
ATOM 751 C CA . ASN A 1 91 ? 5.367 4.457 -8.120 1.00 96.62 91 ASN A CA 1
ATOM 752 C C . ASN A 1 91 ? 6.528 4.344 -7.114 1.00 96.62 91 ASN A C 1
ATOM 754 O O . ASN A 1 91 ? 7.506 5.081 -7.255 1.00 96.62 91 ASN A O 1
ATOM 758 N N . GLU A 1 92 ? 6.440 3.440 -6.133 1.00 95.50 92 GLU A N 1
ATOM 759 C CA . GLU A 1 92 ? 7.399 3.260 -5.030 1.00 95.50 92 GLU A CA 1
ATOM 760 C C . GLU A 1 92 ? 7.645 4.512 -4.168 1.00 95.50 92 GLU A C 1
ATOM 762 O O . GLU A 1 92 ? 8.621 4.564 -3.417 1.00 95.50 92 GLU A O 1
ATOM 767 N N . ASN A 1 93 ? 6.767 5.514 -4.241 1.00 95.94 93 ASN A N 1
ATOM 768 C CA . ASN A 1 93 ? 6.792 6.667 -3.354 1.00 95.94 93 ASN A CA 1
ATOM 769 C C . ASN A 1 93 ? 5.792 6.455 -2.200 1.00 95.94 93 ASN A C 1
ATOM 771 O O . ASN A 1 93 ? 4.590 6.604 -2.414 1.00 95.94 93 ASN A O 1
ATOM 775 N N . PRO A 1 94 ? 6.253 6.176 -0.965 1.00 95.69 94 PRO A N 1
ATOM 776 C CA . PRO A 1 94 ? 5.375 5.885 0.175 1.00 95.69 94 PRO A CA 1
ATOM 777 C C . PRO A 1 94 ? 4.540 7.088 0.647 1.00 95.69 94 PRO A C 1
ATOM 779 O O . PRO A 1 94 ? 3.622 6.917 1.453 1.00 95.69 94 PRO A O 1
ATOM 782 N N . SER A 1 95 ? 4.860 8.295 0.168 1.00 94.25 95 SER A N 1
ATOM 783 C CA . SER A 1 95 ? 4.126 9.527 0.474 1.00 94.25 95 SER A CA 1
ATOM 784 C C . SER A 1 95 ? 3.022 9.857 -0.536 1.00 94.25 95 SER A C 1
ATOM 786 O O . SER A 1 95 ? 2.173 10.696 -0.235 1.00 94.25 95 SER A O 1
ATOM 788 N N . ASP A 1 96 ? 3.015 9.206 -1.705 1.00 96.31 96 ASP A N 1
ATOM 789 C CA . ASP A 1 96 ? 2.014 9.418 -2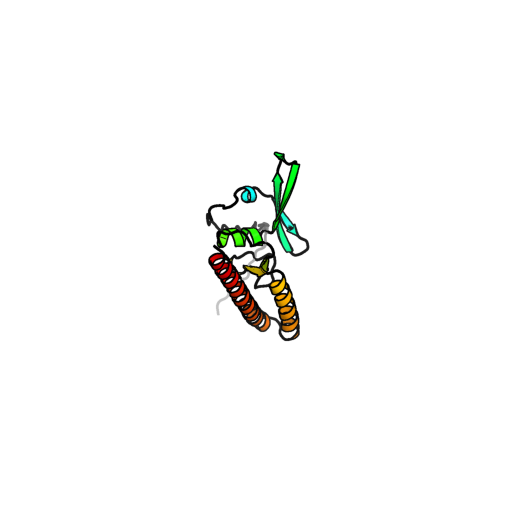.751 1.00 96.31 96 ASP A CA 1
ATOM 790 C C . ASP A 1 96 ? 0.833 8.461 -2.574 1.00 96.31 96 ASP A C 1
ATOM 792 O O . ASP A 1 96 ? 0.845 7.318 -3.036 1.00 96.31 96 ASP A O 1
ATOM 796 N N . ASN A 1 97 ? -0.194 8.951 -1.889 1.00 96.12 97 ASN A N 1
ATOM 797 C CA . ASN A 1 97 ? -1.388 8.184 -1.562 1.00 96.12 97 ASN A CA 1
ATOM 798 C C . ASN A 1 97 ? -2.536 8.408 -2.558 1.00 96.12 97 ASN A C 1
ATOM 800 O O . ASN A 1 97 ? -3.686 8.215 -2.175 1.00 96.12 97 ASN A O 1
ATOM 804 N N . ASP A 1 98 ? -2.274 8.814 -3.805 1.00 96.62 98 ASP A N 1
ATOM 805 C CA . ASP A 1 98 ? -3.314 8.793 -4.842 1.00 96.62 98 ASP A CA 1
ATOM 806 C C . ASP A 1 98 ? -3.925 7.375 -4.933 1.00 96.62 98 ASP A C 1
ATOM 808 O O . ASP A 1 98 ? -3.174 6.408 -5.085 1.00 96.62 98 ASP A O 1
ATOM 812 N N . PRO A 1 99 ? -5.259 7.199 -4.841 1.00 96.31 99 PRO A N 1
ATOM 813 C CA . PRO A 1 99 ? -5.878 5.875 -4.897 1.00 96.31 99 PRO A CA 1
ATOM 814 C C . PRO A 1 99 ? -5.505 5.056 -6.140 1.00 96.31 99 PRO A C 1
ATOM 816 O O . PRO A 1 99 ? -5.423 3.833 -6.059 1.00 96.31 99 PRO A O 1
ATOM 819 N N . LEU A 1 100 ? -5.241 5.706 -7.277 1.00 95.88 100 LEU A N 1
ATOM 820 C CA . LEU A 1 100 ? -4.819 5.059 -8.523 1.00 95.88 100 LEU A CA 1
ATOM 821 C C . LEU A 1 100 ? -3.350 4.615 -8.497 1.00 95.88 100 LEU A C 1
ATOM 823 O O . LEU A 1 100 ? -2.940 3.813 -9.335 1.00 95.88 100 LEU A O 1
ATOM 827 N N . ASN A 1 101 ? -2.560 5.114 -7.545 1.00 97.44 101 ASN A N 1
ATOM 828 C CA . ASN A 1 101 ? -1.191 4.684 -7.275 1.00 97.44 101 ASN A CA 1
ATOM 829 C C . ASN A 1 101 ? -1.127 3.516 -6.270 1.00 97.44 101 ASN A C 1
ATOM 831 O O . ASN A 1 101 ? -0.041 3.013 -5.981 1.00 97.44 101 ASN A O 1
ATOM 835 N N . LEU A 1 102 ? -2.266 3.062 -5.738 1.00 97.38 102 LEU A N 1
ATOM 836 C CA . LEU A 1 102 ? -2.336 2.033 -4.703 1.00 97.38 102 LEU A CA 1
ATOM 837 C C . LEU A 1 102 ? -3.008 0.765 -5.228 1.00 97.38 102 LEU A C 1
ATOM 839 O O . LEU A 1 102 ? -4.126 0.794 -5.735 1.00 97.38 102 LEU A O 1
ATOM 843 N N . ILE A 1 103 ? -2.364 -0.383 -5.026 1.00 97.00 103 ILE A N 1
ATOM 844 C CA . ILE A 1 103 ? -2.966 -1.692 -5.310 1.00 97.00 103 ILE A CA 1
ATOM 845 C C . ILE A 1 103 ? -2.923 -2.588 -4.078 1.00 97.00 103 ILE A C 1
ATOM 847 O O . ILE A 1 103 ? -1.964 -2.543 -3.312 1.00 97.00 103 ILE A O 1
ATOM 851 N N . ALA A 1 104 ? -3.931 -3.441 -3.900 1.00 96.94 104 ALA A N 1
ATOM 852 C CA . ALA A 1 104 ? -3.899 -4.470 -2.867 1.00 96.94 104 ALA A CA 1
ATOM 853 C C . ALA A 1 104 ? -3.400 -5.795 -3.448 1.00 96.94 104 ALA A C 1
ATOM 855 O O . ALA A 1 104 ? -3.870 -6.253 -4.491 1.00 96.94 104 ALA A O 1
ATOM 856 N N . LEU A 1 105 ? -2.469 -6.434 -2.744 1.00 97.12 105 LEU A N 1
ATOM 857 C CA . LEU A 1 105 ? -1.888 -7.718 -3.121 1.00 97.12 105 LEU A CA 1
ATOM 858 C C . LEU A 1 105 ? -1.819 -8.662 -1.913 1.00 97.12 105 LEU A C 1
ATOM 860 O O . LEU A 1 105 ? -1.517 -8.224 -0.800 1.00 97.12 105 LEU A O 1
ATOM 864 N N . PRO A 1 106 ? -1.985 -9.983 -2.108 1.00 96.62 106 PRO A N 1
ATOM 865 C CA . PRO A 1 106 ? -1.580 -10.968 -1.115 1.00 96.62 106 PRO A CA 1
ATOM 866 C C . PRO A 1 106 ? -0.111 -10.768 -0.721 1.00 96.62 106 PRO A C 1
ATOM 868 O O . PRO A 1 106 ? 0.744 -10.592 -1.590 1.00 96.62 106 PRO A O 1
ATOM 871 N N . LYS A 1 107 ? 0.220 -10.896 0.571 1.00 96.62 107 LYS A N 1
ATOM 872 C CA . LYS A 1 107 ? 1.597 -10.725 1.088 1.00 96.62 107 LYS A CA 1
ATOM 873 C C . LYS A 1 107 ? 2.661 -11.505 0.308 1.00 96.62 107 LYS A C 1
ATOM 875 O O . LYS A 1 107 ? 3.776 -11.019 0.136 1.00 96.62 107 LYS A O 1
ATOM 880 N N . ARG A 1 108 ? 2.326 -12.715 -0.153 1.00 95.88 108 ARG A N 1
ATOM 881 C CA . ARG A 1 108 ? 3.225 -13.549 -0.964 1.00 95.88 108 ARG A CA 1
ATOM 882 C C . ARG A 1 108 ? 3.510 -12.913 -2.328 1.00 95.88 108 ARG A C 1
ATOM 884 O O . ARG A 1 108 ? 4.675 -12.748 -2.671 1.00 95.88 108 ARG A O 1
ATOM 891 N N . LEU A 1 109 ? 2.465 -12.504 -3.049 1.00 97.12 109 LEU A N 1
ATOM 892 C CA . LEU A 1 109 ? 2.599 -11.838 -4.346 1.00 97.12 109 LEU A CA 1
ATOM 893 C C . LEU A 1 109 ? 3.329 -10.499 -4.223 1.00 97.12 109 LEU A C 1
ATOM 895 O O . LEU A 1 109 ? 4.186 -10.201 -5.040 1.00 97.12 109 LEU A O 1
ATOM 899 N N . HIS A 1 110 ? 3.072 -9.737 -3.160 1.00 98.06 110 HIS A N 1
ATOM 900 C CA . HIS A 1 110 ? 3.801 -8.499 -2.883 1.00 98.06 110 HIS A CA 1
ATOM 901 C C . HIS A 1 110 ? 5.316 -8.720 -2.720 1.00 98.06 110 HIS A C 1
ATOM 903 O O . HIS A 1 110 ? 6.131 -7.937 -3.206 1.00 98.06 110 HIS A O 1
ATOM 909 N N . ARG A 1 111 ? 5.718 -9.812 -2.056 1.00 97.94 111 ARG A N 1
ATOM 910 C CA . ARG A 1 111 ? 7.135 -10.175 -1.915 1.00 97.94 111 ARG A CA 1
ATOM 911 C C . ARG A 1 111 ? 7.754 -10.556 -3.259 1.00 97.94 111 ARG A C 1
ATOM 913 O O . ARG A 1 111 ? 8.857 -10.110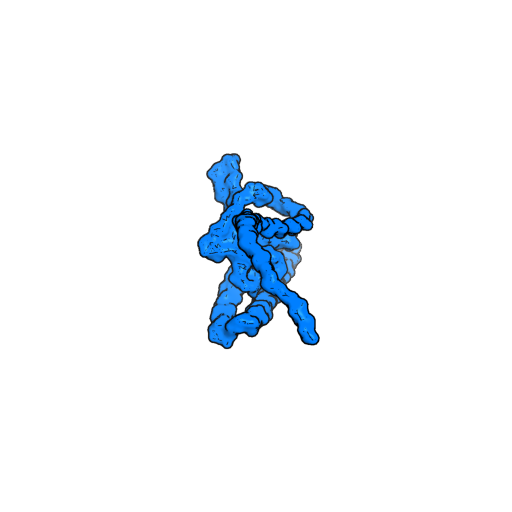 -3.556 1.00 97.94 111 ARG A O 1
ATOM 920 N N . GLU A 1 112 ? 7.054 -11.369 -4.046 1.00 98.12 112 GLU A N 1
ATOM 921 C CA . GLU A 1 112 ? 7.477 -11.753 -5.399 1.00 98.12 112 GLU A CA 1
ATOM 922 C C . GLU A 1 112 ? 7.635 -10.517 -6.302 1.00 98.12 112 GLU A C 1
ATOM 924 O O . GLU A 1 112 ? 8.654 -10.388 -6.980 1.00 98.12 112 GLU A O 1
ATOM 929 N N . LEU A 1 113 ? 6.695 -9.567 -6.230 1.00 98.12 113 LEU A N 1
ATOM 930 C CA . LEU A 1 113 ? 6.765 -8.290 -6.939 1.00 98.12 113 LEU A CA 1
ATOM 931 C C . LEU A 1 113 ? 8.045 -7.528 -6.582 1.00 98.12 113 LEU A C 1
ATOM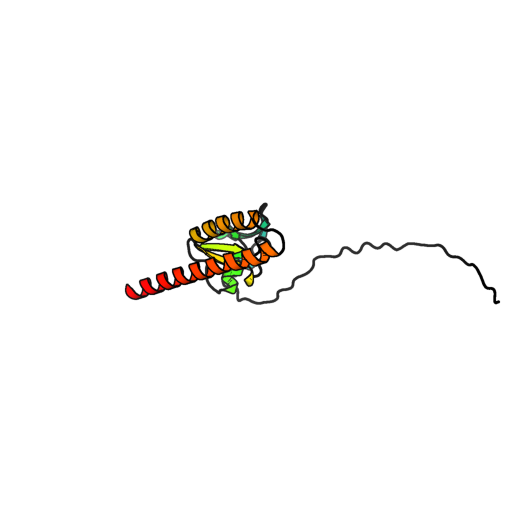 933 O O . LEU A 1 113 ? 8.802 -7.158 -7.472 1.00 98.12 113 LEU A O 1
ATOM 937 N N . HIS A 1 114 ? 8.358 -7.354 -5.295 1.00 98.12 114 HIS A N 1
ATOM 938 C CA . HIS A 1 114 ? 9.586 -6.658 -4.893 1.00 98.12 114 HIS A CA 1
ATOM 939 C C . HIS A 1 114 ? 10.873 -7.333 -5.386 1.00 98.12 114 HIS A C 1
ATOM 941 O O . HIS A 1 114 ? 11.843 -6.636 -5.687 1.00 98.12 114 HIS A O 1
ATOM 947 N N . VAL A 1 115 ? 10.900 -8.665 -5.494 1.00 98.12 115 VAL A N 1
ATOM 948 C CA . VAL A 1 115 ? 12.042 -9.380 -6.086 1.00 98.12 115 VAL A CA 1
ATOM 949 C C . VAL A 1 115 ? 12.188 -9.014 -7.564 1.00 98.12 115 VAL A C 1
ATOM 951 O O . VAL A 1 115 ? 13.293 -8.676 -7.995 1.00 98.12 115 VAL A O 1
ATOM 954 N N . GLN A 1 116 ? 11.088 -9.011 -8.320 1.00 97.75 116 GLN A N 1
ATOM 955 C CA . GLN A 1 116 ? 11.111 -8.631 -9.733 1.00 97.75 116 GLN A CA 1
ATOM 956 C C . GLN A 1 116 ? 11.479 -7.159 -9.936 1.00 97.75 116 GLN A C 1
ATOM 958 O O . GLN A 1 116 ? 12.328 -6.862 -10.771 1.00 97.75 116 GLN A O 1
ATOM 963 N N . LEU A 1 117 ? 10.929 -6.244 -9.134 1.00 97.50 117 LEU A N 1
ATOM 964 C CA . LEU A 1 117 ? 11.260 -4.819 -9.213 1.00 97.50 117 LEU A CA 1
ATOM 965 C C . LEU A 1 117 ? 12.735 -4.557 -8.898 1.00 97.50 117 LEU A C 1
ATOM 967 O O . LEU A 1 117 ? 13.386 -3.788 -9.602 1.00 97.50 117 LEU A O 1
ATOM 971 N N . LYS A 1 118 ? 13.304 -5.246 -7.899 1.00 97.31 118 LYS A N 1
ATOM 972 C CA . LYS A 1 118 ? 14.739 -5.152 -7.592 1.00 97.31 118 LYS A CA 1
ATOM 973 C C . LYS A 1 118 ? 15.598 -5.608 -8.773 1.00 97.31 118 LYS A C 1
ATOM 975 O O . LYS A 1 118 ? 16.597 -4.959 -9.077 1.00 97.31 118 LYS A O 1
ATOM 980 N N . HIS A 1 119 ? 15.216 -6.700 -9.436 1.00 96.94 119 HIS A N 1
ATOM 981 C CA . HIS A 1 119 ? 15.907 -7.173 -10.634 1.00 96.94 119 HIS A CA 1
ATOM 982 C C . HIS A 1 119 ? 15.767 -6.180 -11.795 1.00 96.94 119 HIS A C 1
ATOM 984 O O . HIS A 1 119 ? 16.768 -5.774 -12.379 1.00 96.94 119 HIS A O 1
ATOM 990 N N . LEU A 1 120 ? 14.556 -5.698 -12.066 1.00 96.75 120 LEU A N 1
ATOM 991 C CA . LEU A 1 120 ? 14.284 -4.720 -13.117 1.00 96.75 120 LEU A CA 1
ATOM 992 C C . LEU A 1 120 ? 15.080 -3.420 -12.922 1.00 96.75 120 LEU A C 1
ATOM 994 O O . LEU A 1 120 ? 15.661 -2.894 -13.870 1.00 96.75 120 LEU A O 1
ATOM 998 N N . LYS A 1 121 ? 15.177 -2.935 -11.681 1.00 96.25 121 LYS A N 1
ATOM 999 C CA . LYS A 1 121 ? 15.950 -1.739 -11.319 1.00 96.25 121 LYS A CA 1
ATOM 1000 C C . LYS A 1 121 ? 17.456 -1.907 -11.532 1.00 96.25 121 LYS A C 1
ATOM 1002 O O . LYS A 1 121 ? 18.161 -0.921 -11.701 1.00 96.25 121 LYS A O 1
ATOM 1007 N N . SER A 1 122 ? 17.956 -3.145 -11.529 1.00 96.44 122 SER A N 1
ATOM 1008 C CA . SER A 1 122 ? 19.350 -3.435 -11.890 1.00 96.44 122 SER A CA 1
ATOM 1009 C C . SER A 1 122 ? 19.601 -3.412 -13.403 1.00 96.44 122 SER A C 1
ATOM 1011 O O . SER A 1 122 ? 20.745 -3.284 -13.823 1.00 96.44 122 SER A O 1
ATOM 1013 N N . GLN A 1 123 ? 18.543 -3.519 -14.213 1.00 96.06 123 GLN A N 1
ATOM 1014 C CA . GLN A 1 123 ? 18.623 -3.574 -15.676 1.00 96.06 123 GLN A CA 1
ATOM 1015 C C . GLN A 1 123 ? 18.330 -2.233 -16.351 1.00 96.06 123 GLN A C 1
ATOM 1017 O O . GLN A 1 123 ? 18.820 -1.983 -17.448 1.00 96.06 123 GLN A O 1
ATOM 1022 N N . CYS A 1 124 ? 17.502 -1.387 -15.738 1.00 93.94 124 CYS A N 1
ATOM 1023 C CA . CYS A 1 124 ? 17.077 -0.111 -16.309 1.00 93.94 124 CYS A CA 1
ATOM 1024 C C . CYS A 1 124 ? 16.900 0.958 -15.224 1.00 93.94 124 CYS A C 1
ATOM 1026 O O . CYS A 1 124 ? 16.710 0.649 -14.047 1.00 93.94 124 CYS A O 1
ATOM 1028 N N . CYS A 1 125 ? 16.958 2.229 -15.622 1.00 93.50 125 CYS A N 1
ATOM 1029 C CA . CYS A 1 125 ? 16.844 3.374 -14.724 1.00 93.50 125 CYS A CA 1
ATOM 1030 C C . CYS A 1 125 ? 15.924 4.461 -15.305 1.00 93.50 125 CYS A C 1
ATOM 1032 O O . CYS A 1 125 ? 15.490 4.388 -16.453 1.00 93.50 125 CYS A O 1
ATOM 1034 N N . GLY A 1 126 ? 15.599 5.465 -14.484 1.00 94.44 126 GLY A N 1
ATOM 1035 C CA . GLY A 1 126 ? 14.844 6.641 -14.916 1.00 94.44 126 GLY A CA 1
ATOM 1036 C C . GLY A 1 126 ? 13.464 6.310 -15.491 1.00 94.44 126 GLY A C 1
ATOM 1037 O O . GLY A 1 126 ? 12.659 5.624 -14.859 1.00 94.44 126 GLY A O 1
ATOM 1038 N N . PHE A 1 127 ? 13.194 6.836 -16.684 1.00 94.88 127 PHE A N 1
ATOM 1039 C CA . PHE A 1 127 ? 11.897 6.726 -17.348 1.00 94.88 127 PHE A CA 1
ATOM 1040 C C . PHE A 1 127 ? 11.565 5.291 -17.784 1.00 94.88 127 PHE A C 1
ATOM 1042 O O . PHE A 1 127 ? 10.453 4.824 -17.538 1.00 94.88 127 PHE A O 1
ATOM 1049 N N . ASP A 1 128 ? 12.541 4.556 -18.323 1.00 96.56 128 ASP A N 1
ATOM 1050 C CA . ASP A 1 128 ? 12.350 3.162 -18.747 1.00 96.56 128 ASP A CA 1
ATOM 1051 C C . ASP A 1 128 ? 11.952 2.266 -17.573 1.00 96.56 128 ASP A C 1
ATOM 1053 O O . ASP A 1 128 ? 11.054 1.427 -17.687 1.00 96.56 128 ASP A O 1
ATOM 1057 N N . TYR A 1 129 ? 12.579 2.486 -16.414 1.00 96.81 129 TYR A N 1
ATOM 1058 C CA . TYR A 1 129 ? 12.208 1.796 -15.184 1.00 96.81 129 TYR A CA 1
ATOM 1059 C C . TYR A 1 129 ? 10.778 2.132 -14.760 1.00 96.81 129 TYR A C 1
ATOM 1061 O O . TYR A 1 129 ? 10.021 1.233 -14.402 1.00 96.81 129 TYR A O 1
ATOM 1069 N N . ALA A 1 130 ? 10.382 3.405 -14.829 1.00 95.81 130 ALA A N 1
ATOM 1070 C CA . ALA A 1 130 ? 9.044 3.830 -14.435 1.00 95.81 130 ALA A CA 1
ATOM 1071 C C . ALA A 1 130 ? 7.943 3.166 -15.282 1.00 95.81 130 ALA A C 1
ATOM 1073 O O . ALA A 1 130 ? 6.938 2.735 -14.711 1.00 95.81 130 ALA A O 1
ATOM 1074 N N . ILE A 1 131 ? 8.150 3.042 -16.600 1.00 95.81 131 ILE A N 1
ATOM 1075 C CA . ILE A 1 131 ? 7.231 2.333 -17.505 1.00 95.81 131 ILE A CA 1
ATOM 1076 C C . ILE A 1 131 ? 7.184 0.847 -17.148 1.00 95.81 131 ILE A C 1
ATOM 1078 O O . ILE A 1 131 ? 6.129 0.333 -16.780 1.00 95.81 131 ILE A O 1
ATOM 1082 N N . ARG A 1 132 ? 8.333 0.163 -17.176 1.00 97.06 132 ARG A N 1
ATOM 1083 C CA . ARG A 1 132 ? 8.381 -1.295 -16.990 1.00 97.06 132 ARG A CA 1
ATOM 1084 C C . ARG A 1 132 ? 7.908 -1.731 -15.607 1.00 97.06 132 ARG A C 1
ATOM 1086 O O . ARG A 1 132 ? 7.266 -2.767 -15.475 1.00 97.06 132 ARG A O 1
ATOM 1093 N N . ARG A 1 133 ? 8.187 -0.938 -14.569 1.00 97.25 133 ARG A N 1
ATOM 1094 C CA . ARG A 1 133 ? 7.663 -1.169 -13.219 1.00 97.25 133 ARG A CA 1
ATOM 1095 C C . ARG A 1 133 ? 6.142 -1.190 -13.231 1.00 97.25 133 ARG A C 1
ATOM 1097 O O . ARG A 1 133 ? 5.559 -2.065 -12.605 1.00 97.25 133 ARG A O 1
ATOM 1104 N N . ARG A 1 134 ? 5.501 -0.242 -13.922 1.00 96.12 134 ARG A N 1
ATOM 1105 C CA . ARG A 1 134 ? 4.037 -0.185 -14.009 1.00 96.12 134 ARG A CA 1
ATOM 1106 C C . ARG A 1 134 ? 3.482 -1.447 -14.666 1.00 96.12 134 ARG A C 1
ATOM 1108 O O . ARG A 1 134 ? 2.529 -2.014 -14.140 1.00 96.12 134 ARG A O 1
ATOM 1115 N N . ASP A 1 135 ? 4.108 -1.914 -15.743 1.00 96.31 135 ASP A N 1
ATOM 1116 C CA . ASP A 1 135 ? 3.696 -3.135 -16.446 1.00 96.31 135 ASP A CA 1
ATOM 1117 C C . ASP A 1 135 ? 3.822 -4.380 -15.562 1.00 96.31 135 ASP A C 1
ATOM 1119 O O . ASP A 1 135 ? 2.861 -5.138 -15.419 1.00 96.31 135 ASP A O 1
ATOM 1123 N N . VAL A 1 136 ? 4.965 -4.547 -14.888 1.00 97.25 136 VAL A N 1
ATOM 1124 C CA . VAL A 1 136 ? 5.180 -5.641 -13.928 1.00 97.25 136 VAL A CA 1
ATOM 1125 C C . VAL A 1 136 ? 4.145 -5.572 -12.805 1.00 97.25 136 VAL A C 1
ATOM 1127 O O . VAL A 1 136 ? 3.485 -6.560 -12.498 1.00 97.25 136 VAL A O 1
ATOM 1130 N N . THR A 1 137 ? 3.934 -4.400 -12.210 1.00 96.94 137 THR A N 1
ATOM 1131 C CA . THR A 1 137 ? 2.950 -4.222 -11.137 1.00 96.94 137 THR A CA 1
ATOM 1132 C C . THR A 1 137 ? 1.524 -4.566 -11.594 1.00 96.94 137 THR A C 1
ATOM 1134 O O . THR A 1 137 ? 0.783 -5.215 -10.849 1.00 96.94 137 THR A O 1
ATOM 1137 N N . ASN A 1 138 ? 1.148 -4.219 -12.829 1.00 95.50 138 ASN A N 1
ATOM 1138 C CA . ASN A 1 138 ? -0.148 -4.579 -13.415 1.00 95.50 138 ASN A CA 1
ATOM 1139 C C . ASN A 1 138 ? -0.312 -6.096 -13.593 1.00 95.50 138 ASN A C 1
ATOM 1141 O O . ASN A 1 138 ? -1.389 -6.629 -13.322 1.00 95.50 138 ASN A O 1
ATOM 1145 N N . GLU A 1 139 ? 0.743 -6.813 -13.987 1.00 96.25 139 GLU A N 1
ATOM 1146 C CA . GLU A 1 139 ? 0.718 -8.279 -14.073 1.00 96.25 139 GLU A CA 1
ATOM 1147 C C . GLU A 1 139 ? 0.364 -8.908 -12.714 1.00 96.25 139 GLU A C 1
ATOM 1149 O O . GLU A 1 139 ? -0.493 -9.793 -12.618 1.00 96.25 139 GLU A O 1
ATOM 1154 N N . PHE A 1 140 ? 0.966 -8.411 -11.632 1.00 97.00 140 PHE A N 1
ATOM 1155 C CA . PHE A 1 140 ? 0.685 -8.894 -10.279 1.00 97.00 140 PHE A CA 1
ATOM 1156 C C . PHE A 1 140 ? -0.733 -8.565 -9.806 1.00 97.00 140 PHE A C 1
ATOM 1158 O O . PHE A 1 140 ? -1.338 -9.386 -9.112 1.00 97.00 140 PHE A O 1
ATOM 1165 N N . LEU A 1 141 ? -1.280 -7.412 -10.197 1.00 94.06 141 LEU A N 1
ATOM 1166 C CA . LEU A 1 141 ? -2.673 -7.053 -9.926 1.00 94.06 141 LEU A CA 1
ATOM 1167 C C . LEU A 1 141 ? -3.659 -7.994 -10.641 1.00 94.06 141 LEU A C 1
ATOM 1169 O O . LEU A 1 141 ? -4.653 -8.429 -10.056 1.00 94.06 141 LEU A O 1
ATOM 1173 N N . LEU A 1 142 ? -3.381 -8.363 -11.892 1.00 93.62 142 LEU A N 1
ATOM 1174 C CA . LEU A 1 142 ? -4.200 -9.339 -12.617 1.00 93.62 142 LEU A CA 1
ATOM 1175 C C . LEU A 1 142 ? -4.129 -10.720 -11.953 1.00 93.62 142 LEU A C 1
ATOM 1177 O O . LEU A 1 142 ? -5.154 -11.377 -11.751 1.00 93.62 142 LEU A O 1
ATOM 1181 N N . ARG A 1 143 ? -2.927 -11.143 -11.539 1.00 92.06 143 ARG A N 1
ATOM 1182 C CA . ARG A 1 143 ? -2.724 -12.395 -10.795 1.00 92.06 143 ARG A CA 1
ATOM 1183 C C . ARG A 1 143 ? -3.478 -12.401 -9.463 1.00 92.06 143 ARG A C 1
ATOM 1185 O O . ARG A 1 143 ? -4.051 -13.430 -9.113 1.00 92.06 143 ARG A O 1
ATOM 1192 N N . SER A 1 144 ? -3.494 -11.291 -8.721 1.00 91.06 144 SER A N 1
ATOM 1193 C CA . SER A 1 144 ? -4.208 -11.213 -7.440 1.00 91.06 144 SER A CA 1
ATOM 1194 C C . SER A 1 144 ? -5.723 -11.266 -7.619 1.00 91.06 144 SER A C 1
ATOM 1196 O O . SER A 1 144 ? -6.382 -12.011 -6.897 1.00 91.06 144 SER A O 1
ATOM 1198 N N . THR A 1 145 ? -6.255 -10.556 -8.614 1.00 87.81 145 THR A N 1
ATOM 1199 C CA . THR A 1 145 ? -7.692 -10.544 -8.931 1.00 87.81 145 THR A CA 1
ATOM 1200 C C . THR A 1 145 ? -8.178 -11.948 -9.281 1.00 87.81 145 THR A C 1
ATOM 1202 O O . THR A 1 145 ? -9.125 -12.444 -8.678 1.00 87.81 145 THR A O 1
ATOM 1205 N N . ARG A 1 146 ? -7.439 -12.657 -10.145 1.00 86.62 146 ARG A N 1
ATOM 1206 C CA . ARG A 1 146 ? -7.750 -14.046 -10.509 1.00 86.62 146 ARG A CA 1
ATOM 1207 C C . ARG A 1 146 ? -7.769 -14.987 -9.300 1.00 86.62 146 ARG A C 1
ATOM 1209 O O . ARG A 1 146 ? -8.624 -15.862 -9.222 1.00 86.62 146 ARG A O 1
ATOM 1216 N N . LEU A 1 147 ? -6.831 -14.831 -8.362 1.00 77.06 147 LEU A N 1
ATOM 1217 C CA . LEU A 1 147 ? -6.808 -15.641 -7.137 1.00 77.06 147 LEU A CA 1
ATOM 1218 C C . LEU A 1 147 ? -8.011 -15.360 -6.231 1.00 77.06 147 LEU A C 1
ATOM 1220 O O . LEU A 1 147 ? -8.522 -16.281 -5.595 1.00 77.06 147 LEU A O 1
ATOM 1224 N N . ASP A 1 148 ? -8.442 -14.106 -6.146 1.00 81.50 148 ASP A N 1
ATOM 1225 C CA . ASP A 1 148 ? -9.610 -13.731 -5.354 1.00 81.50 148 ASP A CA 1
ATOM 1226 C C . ASP A 1 148 ? -10.914 -14.243 -5.955 1.00 81.50 148 ASP A C 1
ATOM 1228 O O . ASP A 1 148 ? -11.765 -14.733 -5.210 1.00 81.50 148 ASP A O 1
ATOM 1232 N N . ASP A 1 149 ? -11.054 -14.200 -7.278 1.00 81.94 149 ASP A N 1
ATOM 1233 C CA . ASP A 1 149 ? -12.229 -14.730 -7.968 1.00 81.94 149 ASP A CA 1
ATOM 1234 C C . ASP A 1 149 ? -12.360 -16.243 -7.761 1.00 81.94 149 ASP A C 1
ATOM 1236 O O . ASP A 1 149 ? -13.422 -16.715 -7.357 1.00 81.94 149 ASP A O 1
ATOM 1240 N N . LEU A 1 150 ? -11.261 -16.995 -7.899 1.00 75.50 150 LEU A N 1
ATOM 1241 C CA . LEU A 1 150 ? -11.241 -18.438 -7.621 1.00 75.50 150 LEU A CA 1
ATOM 1242 C C . LEU A 1 150 ? -11.641 -18.752 -6.170 1.00 75.50 150 LEU A C 1
ATOM 1244 O O . LEU A 1 150 ? -12.429 -19.658 -5.911 1.00 75.50 150 LEU A O 1
ATOM 1248 N N . ARG A 1 151 ? -11.160 -17.961 -5.201 1.00 77.00 151 ARG A N 1
ATOM 1249 C CA . ARG A 1 151 ? -11.536 -18.107 -3.781 1.00 77.00 151 ARG A CA 1
ATOM 1250 C C . ARG A 1 151 ? -12.994 -17.768 -3.491 1.00 77.00 151 ARG A C 1
ATOM 1252 O O . ARG A 1 151 ? -13.514 -18.170 -2.448 1.00 77.00 151 ARG A O 1
ATOM 1259 N N . ARG A 1 152 ? -13.627 -16.936 -4.318 1.00 80.81 152 ARG A N 1
ATOM 1260 C CA . ARG A 1 152 ? -15.057 -16.627 -4.206 1.00 80.81 152 ARG A CA 1
ATOM 1261 C C . ARG A 1 152 ? -15.891 -17.748 -4.802 1.00 80.81 152 ARG A C 1
ATOM 1263 O O . ARG A 1 152 ? -16.845 -18.153 -4.156 1.00 80.81 152 ARG A O 1
ATOM 1270 N N . GLN A 1 153 ? -15.491 -18.270 -5.961 1.00 76.38 153 GLN A N 1
ATOM 1271 C CA . GLN A 1 153 ? -16.158 -19.395 -6.618 1.00 76.38 153 GLN A CA 1
ATOM 1272 C C . GLN A 1 153 ? -16.215 -20.625 -5.705 1.00 76.38 153 GLN A C 1
ATOM 1274 O O . GLN A 1 153 ? -17.308 -21.098 -5.418 1.00 76.38 153 GLN A O 1
ATOM 1279 N N . TRP A 1 154 ? -15.087 -21.049 -5.124 1.00 71.19 154 TRP A N 1
ATOM 1280 C CA . TRP A 1 154 ? -15.075 -22.202 -4.211 1.00 71.19 154 TRP A CA 1
ATOM 1281 C C . TRP A 1 154 ? -15.980 -22.036 -2.986 1.00 71.19 154 TRP A C 1
ATOM 1283 O O . TRP A 1 154 ? -16.624 -22.987 -2.567 1.00 71.19 154 TRP A O 1
ATOM 1293 N N . ARG A 1 155 ? -16.104 -20.821 -2.436 1.00 78.12 155 ARG A N 1
ATOM 1294 C CA . ARG A 1 155 ? -17.001 -20.566 -1.293 1.00 78.12 155 ARG A CA 1
ATOM 1295 C C . ARG A 1 155 ? -18.489 -20.647 -1.632 1.00 78.12 155 ARG A C 1
ATOM 1297 O O . ARG A 1 155 ? -19.299 -20.751 -0.716 1.00 78.12 155 ARG A O 1
ATOM 1304 N N . LEU A 1 156 ? -18.850 -20.530 -2.907 1.00 75.00 156 LEU A N 1
ATOM 1305 C CA . LEU A 1 156 ? -20.233 -20.660 -3.363 1.00 75.00 156 LEU A CA 1
ATOM 1306 C C . LEU A 1 156 ? -20.607 -22.115 -3.661 1.00 75.00 156 LEU A C 1
ATOM 1308 O O . LEU A 1 156 ? -21.785 -22.428 -3.640 1.00 75.00 156 LEU A O 1
ATOM 1312 N N . GLU A 1 157 ? -19.627 -22.984 -3.922 1.00 71.88 157 GLU A N 1
ATOM 1313 C CA . GLU A 1 157 ? -19.839 -24.413 -4.202 1.00 71.88 157 GLU A CA 1
ATOM 1314 C C . GLU A 1 157 ? -19.955 -25.266 -2.922 1.00 71.88 157 GLU A C 1
ATOM 1316 O O . GLU A 1 157 ? -20.417 -26.402 -2.978 1.00 71.88 157 GLU A O 1
ATOM 1321 N N . GLU A 1 158 ? -19.547 -24.726 -1.768 1.00 67.19 158 GLU A N 1
ATOM 1322 C CA . GLU A 1 158 ? -19.605 -25.391 -0.454 1.00 67.19 158 GLU A CA 1
ATOM 1323 C C . GLU A 1 158 ? -20.888 -25.085 0.356 1.00 67.19 158 GLU A C 1
ATOM 1325 O O . GL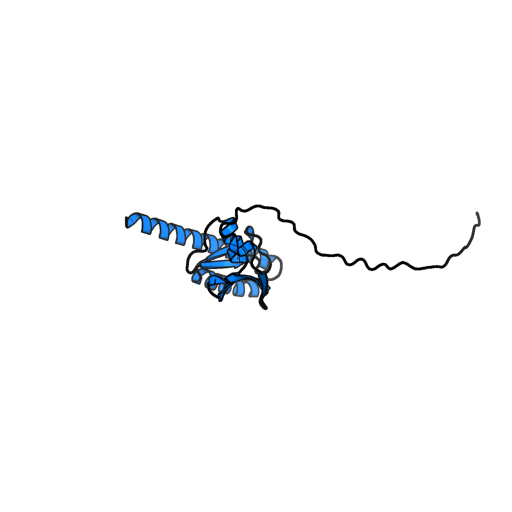U A 1 158 ? -21.034 -25.598 1.467 1.00 67.19 158 GLU A O 1
ATOM 1330 N N . ASN A 1 159 ? -21.808 -24.268 -0.176 1.00 52.53 159 ASN A N 1
ATOM 1331 C CA . ASN A 1 159 ? -23.125 -23.950 0.410 1.00 52.53 159 ASN A CA 1
ATOM 1332 C C . ASN A 1 159 ? -24.262 -24.444 -0.488 1.00 52.53 159 ASN A C 1
ATOM 1334 O O . ASN A 1 159 ? -25.336 -24.756 0.073 1.00 52.53 159 ASN A O 1
#